Protein AF-A0A841LWB2-F1 (afdb_monomer_lite)

Sequence (121 aa):
MKKNTILMLIMIVAACGSARAQAVAA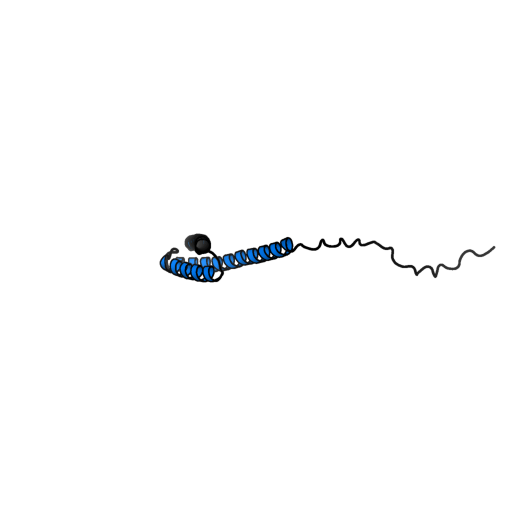KPLTVLEVNRKRIDSLDSKIIETIALREKLAKEIGEYKAKNKIPALQTARFQEVLNNAVKDGVQQGLSEEFITELMNAIHRESLRIESKAAHNSN

Secondary structure (DSSP, 8-state):
-------------------------PPPPPHHHHHHHHHHHHHHHHHHHHHHHHHHHHHHHHHHHHTT--S--HHHHHHHHHHHHHHHHHTT--HHHHHHHHHHHHHHHHHHHHHHHHTT-

Radius of gyration: 32.65 Å; chains: 1; bounding box: 110×39×48 Å

Structure (mmCIF, N/CA/C/O backbone):
data_AF-A0A841LWB2-F1
#
_entry.id   AF-A0A841LWB2-F1
#
loop_
_atom_site.group_PDB
_atom_site.id
_atom_site.type_symbol
_atom_site.label_atom_id
_atom_site.label_alt_id
_atom_site.label_comp_id
_atom_site.label_asym_id
_atom_site.label_entity_id
_atom_site.label_seq_id
_atom_site.pdbx_PDB_ins_code
_atom_site.Cartn_x
_atom_site.Cartn_y
_atom_site.Cartn_z
_atom_site.occupancy
_atom_site.B_iso_or_equiv
_atom_site.auth_seq_id
_atom_site.auth_comp_id
_atom_site.auth_asym_id
_atom_site.auth_atom_id
_atom_site.pdbx_PDB_model_num
ATOM 1 N N . MET A 1 1 ? 92.943 27.368 -0.661 1.00 39.75 1 MET A N 1
ATOM 2 C CA . MET A 1 1 ? 92.383 28.710 -0.942 1.00 39.75 1 MET A CA 1
ATOM 3 C C . MET A 1 1 ? 91.145 28.540 -1.815 1.00 39.75 1 MET A C 1
ATOM 5 O O . MET A 1 1 ? 91.286 28.073 -2.929 1.00 39.75 1 MET A O 1
ATOM 9 N N . LYS A 1 2 ? 89.950 28.700 -1.217 1.00 44.50 2 LYS A N 1
ATOM 10 C CA . LYS A 1 2 ? 88.898 29.679 -1.591 1.00 44.50 2 LYS A CA 1
ATOM 11 C C . LYS A 1 2 ? 88.326 29.414 -3.006 1.00 44.50 2 LYS A C 1
ATOM 13 O O . LYS A 1 2 ? 89.021 29.664 -3.972 1.00 44.50 2 LYS A O 1
ATOM 18 N N . LYS A 1 3 ? 87.079 28.974 -3.221 1.00 48.56 3 LYS A N 1
ATOM 19 C CA . LYS A 1 3 ? 85.808 29.343 -2.569 1.00 48.56 3 LYS A CA 1
ATOM 20 C C . LYS A 1 3 ? 84.765 28.220 -2.762 1.00 48.56 3 LYS A C 1
ATOM 22 O O . LYS A 1 3 ? 84.134 28.141 -3.806 1.00 48.56 3 LYS A O 1
ATOM 27 N N . ASN A 1 4 ? 84.574 27.391 -1.738 1.00 49.34 4 ASN A N 1
ATOM 28 C CA . ASN A 1 4 ? 83.251 26.844 -1.428 1.00 49.34 4 ASN A CA 1
ATOM 29 C C . ASN A 1 4 ? 82.497 27.916 -0.633 1.00 49.34 4 ASN A C 1
ATOM 31 O O . ASN A 1 4 ? 83.138 28.686 0.088 1.00 49.34 4 ASN A O 1
ATOM 35 N N . THR A 1 5 ? 81.165 27.875 -0.673 1.00 48.34 5 THR A N 1
ATOM 36 C CA . THR A 1 5 ? 80.219 28.711 0.099 1.00 48.34 5 THR A CA 1
ATOM 37 C C . THR A 1 5 ? 79.876 30.046 -0.567 1.00 48.34 5 THR A C 1
ATOM 39 O O . THR A 1 5 ? 80.542 31.043 -0.333 1.00 48.34 5 THR A O 1
ATOM 42 N N . ILE A 1 6 ? 78.842 30.034 -1.415 1.00 45.56 6 ILE A N 1
ATOM 43 C CA . ILE A 1 6 ? 77.786 31.055 -1.591 1.00 45.56 6 ILE A CA 1
ATOM 44 C C . ILE A 1 6 ? 76.739 30.346 -2.476 1.00 45.56 6 ILE A C 1
ATOM 46 O O . ILE A 1 6 ? 76.963 30.100 -3.654 1.00 45.56 6 ILE A O 1
ATOM 50 N N . LEU A 1 7 ? 75.741 29.736 -1.829 1.00 39.03 7 LEU A N 1
ATOM 51 C CA . LEU A 1 7 ? 74.354 30.221 -1.875 1.00 39.03 7 LEU A CA 1
ATOM 52 C C . LEU A 1 7 ? 73.636 29.644 -3.112 1.00 39.03 7 LEU A C 1
ATOM 54 O O . LEU A 1 7 ? 73.630 30.231 -4.180 1.00 39.03 7 LEU A O 1
ATOM 58 N N . MET A 1 8 ? 73.154 28.400 -3.081 1.00 46.44 8 MET A N 1
ATOM 59 C CA . MET A 1 8 ? 71.900 28.028 -2.409 1.00 46.44 8 MET A CA 1
ATOM 60 C C . MET A 1 8 ? 70.773 29.052 -2.648 1.00 46.44 8 MET A C 1
ATOM 62 O O . MET A 1 8 ? 70.183 29.565 -1.709 1.00 46.44 8 MET A O 1
ATOM 66 N N . LEU A 1 9 ? 70.503 29.386 -3.911 1.00 43.66 9 LEU A N 1
ATOM 67 C CA . LEU A 1 9 ? 69.268 30.033 -4.356 1.00 43.66 9 LEU A CA 1
ATOM 68 C C . LEU A 1 9 ? 69.147 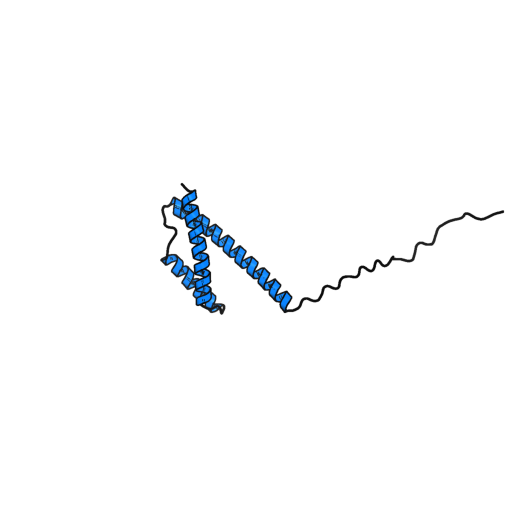29.816 -5.877 1.00 43.66 9 LEU A C 1
ATOM 70 O O . LEU A 1 9 ? 70.150 29.886 -6.573 1.00 43.66 9 LEU A O 1
ATOM 74 N N . ILE A 1 10 ? 67.934 29.600 -6.395 1.00 44.94 10 ILE A N 1
ATOM 75 C CA . ILE A 1 10 ? 67.598 29.379 -7.824 1.00 44.94 10 ILE A CA 1
ATOM 76 C C . ILE A 1 10 ? 67.705 27.914 -8.320 1.00 44.94 10 ILE A C 1
ATOM 78 O O . ILE A 1 10 ? 68.196 27.630 -9.403 1.00 44.94 10 ILE A O 1
ATOM 82 N N . MET A 1 11 ? 67.154 26.962 -7.560 1.00 39.78 11 MET A N 1
ATOM 83 C CA . MET A 1 11 ? 66.541 25.743 -8.129 1.00 39.78 11 MET A CA 1
ATOM 84 C C . MET A 1 11 ? 65.148 25.556 -7.513 1.00 39.78 11 MET A C 1
ATOM 86 O O . MET A 1 11 ? 64.835 24.555 -6.880 1.00 39.78 11 MET A O 1
ATOM 90 N N . ILE A 1 12 ? 64.310 26.582 -7.654 1.00 48.41 12 ILE A N 1
ATOM 91 C CA . ILE A 1 12 ? 62.862 26.494 -7.448 1.00 48.41 12 ILE A CA 1
ATOM 92 C C . ILE A 1 12 ? 62.249 26.958 -8.763 1.00 48.41 12 ILE A C 1
ATOM 94 O O . ILE A 1 12 ? 62.013 28.144 -8.900 1.00 48.41 12 ILE A O 1
ATOM 98 N N . VAL A 1 13 ? 62.111 26.063 -9.745 1.00 49.94 13 VAL A N 1
ATOM 99 C CA . VAL A 1 13 ? 61.004 25.976 -10.725 1.00 49.94 13 VAL A CA 1
ATOM 100 C C . VAL A 1 13 ? 61.266 24.737 -11.587 1.00 49.94 13 VAL A C 1
ATOM 102 O O . VAL A 1 13 ? 62.110 24.753 -12.473 1.00 49.94 13 VAL A O 1
ATOM 105 N N . ALA A 1 14 ? 60.530 23.669 -11.293 1.00 47.47 14 ALA A N 1
ATOM 106 C CA . ALA A 1 14 ? 60.017 22.646 -12.213 1.00 47.47 14 ALA A CA 1
ATOM 107 C C . ALA A 1 14 ? 59.371 21.579 -11.311 1.00 47.47 14 ALA A C 1
ATOM 109 O O . ALA A 1 14 ? 59.967 20.569 -10.964 1.00 47.47 14 ALA A O 1
ATOM 110 N N . ALA A 1 15 ? 58.314 21.963 -10.601 1.00 47.59 15 ALA A N 1
ATOM 111 C CA . ALA A 1 15 ? 56.948 21.786 -11.082 1.00 47.59 15 ALA A CA 1
ATOM 112 C C . ALA A 1 15 ? 56.539 20.309 -11.028 1.00 47.59 15 ALA A C 1
ATOM 114 O O . ALA A 1 15 ? 56.979 19.497 -11.828 1.00 47.59 15 ALA A O 1
ATOM 115 N N . CYS A 1 16 ? 55.661 20.029 -10.063 1.00 43.97 16 CYS A N 1
ATOM 116 C CA . CYS A 1 16 ? 54.839 18.833 -9.948 1.00 43.97 16 CYS A CA 1
ATOM 117 C C . CYS A 1 16 ? 55.584 17.503 -10.090 1.00 43.97 16 CYS A C 1
ATOM 119 O O . CYS A 1 16 ? 55.705 16.941 -11.175 1.00 43.97 16 CYS A O 1
ATOM 121 N N . GLY A 1 17 ? 55.890 16.894 -8.940 1.00 44.75 17 GLY A N 1
ATOM 122 C CA . GLY A 1 17 ? 55.736 15.450 -8.847 1.00 44.75 17 GLY A CA 1
ATOM 123 C C . GLY A 1 17 ? 54.335 15.117 -9.348 1.00 44.75 17 GLY A C 1
ATOM 124 O O . GLY A 1 17 ? 53.344 15.423 -8.686 1.00 44.75 17 GLY A O 1
ATOM 125 N N . SER A 1 18 ? 54.239 14.566 -10.554 1.00 51.28 18 SER A N 1
ATOM 126 C CA . SER A 1 18 ? 53.001 14.000 -11.051 1.00 51.28 18 SER A CA 1
ATOM 127 C C . SER A 1 18 ? 52.748 12.744 -10.230 1.00 51.28 18 SER A C 1
ATOM 129 O O . SER A 1 18 ? 53.040 11.627 -10.660 1.00 51.28 18 SER A O 1
ATOM 131 N N . ALA A 1 19 ? 52.196 12.928 -9.030 1.00 49.69 19 ALA A N 1
ATOM 132 C CA . ALA A 1 19 ? 51.222 11.990 -8.527 1.00 49.69 19 ALA A CA 1
ATOM 133 C C . ALA A 1 19 ? 50.192 11.893 -9.651 1.00 49.69 19 ALA A C 1
ATOM 135 O O . ALA A 1 19 ? 49.343 12.770 -9.815 1.00 49.69 19 ALA A O 1
ATOM 136 N N . ARG A 1 20 ? 50.342 10.885 -10.517 1.00 50.03 20 ARG A N 1
ATOM 137 C CA . ARG A 1 20 ? 49.259 10.452 -11.382 1.00 50.03 20 ARG A CA 1
ATOM 138 C C . ARG A 1 20 ? 48.176 10.016 -10.409 1.00 50.03 20 ARG A C 1
ATOM 140 O O . ARG A 1 20 ? 48.138 8.866 -9.985 1.00 50.03 20 ARG A O 1
ATOM 147 N N . ALA A 1 21 ? 47.324 10.959 -10.019 1.00 54.12 21 ALA A N 1
ATOM 148 C CA . ALA A 1 21 ? 45.960 10.654 -9.672 1.00 54.12 21 ALA A CA 1
ATOM 149 C C . ALA A 1 21 ? 45.415 9.998 -10.936 1.00 54.12 21 ALA A C 1
ATOM 151 O O . ALA A 1 21 ? 44.989 10.669 -11.875 1.00 54.12 21 ALA A O 1
ATOM 152 N N . GLN A 1 22 ? 45.565 8.677 -11.021 1.00 49.53 22 GLN A N 1
ATOM 153 C CA . GLN A 1 22 ? 44.828 7.891 -11.979 1.00 49.53 22 GLN A CA 1
ATOM 154 C C . GLN A 1 22 ? 43.383 8.087 -11.541 1.00 49.53 22 GLN A C 1
ATOM 156 O O . GLN A 1 22 ? 42.906 7.416 -10.629 1.00 49.53 22 GLN A O 1
ATOM 161 N N . ALA A 1 23 ? 42.724 9.096 -12.111 1.00 59.94 23 ALA A N 1
ATOM 162 C CA . ALA A 1 23 ? 41.291 9.220 -12.017 1.00 59.94 23 ALA A CA 1
ATOM 163 C C . ALA A 1 23 ? 40.768 7.878 -12.520 1.00 59.94 23 ALA A C 1
ATOM 165 O O . ALA A 1 23 ? 40.951 7.536 -13.692 1.00 59.94 23 ALA A O 1
ATOM 166 N N . VAL A 1 24 ? 40.242 7.062 -11.606 1.00 60.31 24 VAL A N 1
ATOM 167 C CA . VAL A 1 24 ? 39.539 5.841 -11.973 1.00 60.31 24 VAL A CA 1
ATOM 168 C C . VAL A 1 24 ? 38.364 6.346 -12.787 1.00 60.31 24 VAL A C 1
ATOM 170 O O . VAL A 1 24 ? 37.412 6.886 -12.229 1.00 60.31 24 VAL A O 1
ATOM 173 N N . ALA A 1 25 ? 38.501 6.305 -14.113 1.00 65.44 25 ALA A N 1
ATOM 174 C CA . ALA A 1 25 ? 37.467 6.752 -15.021 1.00 65.44 25 A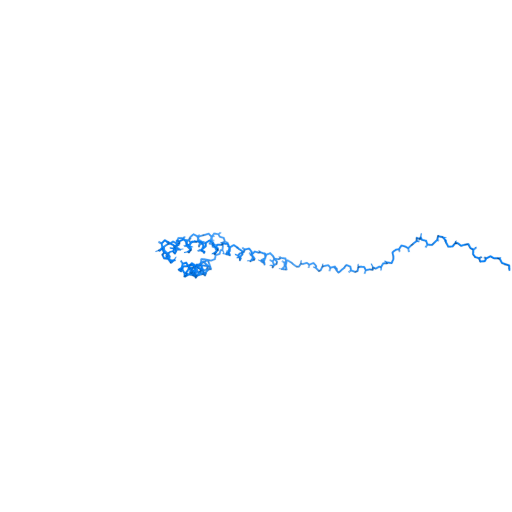LA A CA 1
ATOM 175 C C . ALA A 1 25 ? 36.215 5.959 -14.654 1.00 65.44 25 ALA A C 1
ATOM 177 O O . ALA A 1 25 ? 36.194 4.733 -14.785 1.00 65.44 25 ALA A O 1
ATOM 178 N N . ALA A 1 26 ? 35.222 6.647 -14.087 1.00 71.06 26 ALA A N 1
ATOM 179 C CA . ALA A 1 26 ? 33.986 6.012 -13.676 1.00 71.06 26 ALA A CA 1
ATOM 180 C C . ALA A 1 26 ? 33.410 5.322 -14.912 1.00 71.06 26 ALA A C 1
ATOM 182 O O . ALA A 1 26 ? 33.171 5.973 -15.932 1.00 71.06 26 ALA A O 1
ATOM 183 N N . LYS A 1 27 ? 33.254 3.996 -14.838 1.00 75.00 27 LYS A N 1
ATOM 184 C CA . LYS A 1 27 ? 32.660 3.220 -15.924 1.00 75.00 27 LYS A CA 1
ATOM 185 C C . LYS A 1 27 ? 31.324 3.884 -16.287 1.00 75.00 27 LYS A C 1
ATOM 187 O O . LYS A 1 27 ? 30.505 4.076 -15.382 1.00 75.00 27 LYS A O 1
ATOM 192 N N . PRO A 1 28 ? 31.097 4.251 -17.560 1.00 76.50 28 PRO A N 1
ATOM 193 C CA . PRO A 1 28 ? 29.848 4.877 -17.954 1.00 76.50 28 PRO A CA 1
ATOM 194 C C . PRO A 1 28 ? 28.699 3.925 -17.626 1.00 76.50 28 PRO A C 1
ATOM 196 O O . PRO A 1 28 ? 28.724 2.753 -18.010 1.00 76.50 28 PRO A O 1
ATOM 199 N N . LEU A 1 29 ? 27.727 4.428 -16.863 1.00 81.69 29 LEU A N 1
ATOM 200 C CA . LEU A 1 29 ? 26.561 3.646 -16.475 1.00 81.69 29 LEU A CA 1
ATOM 201 C C . LEU A 1 29 ? 25.764 3.292 -17.726 1.00 81.69 29 LEU A C 1
ATOM 203 O O . LEU A 1 29 ? 25.446 4.147 -18.555 1.00 81.69 29 LEU A O 1
ATOM 207 N N . THR A 1 30 ? 25.425 2.019 -17.843 1.00 93.62 30 THR A N 1
ATOM 208 C CA . THR A 1 30 ? 24.523 1.524 -18.879 1.00 93.62 30 THR A CA 1
ATOM 209 C C . THR A 1 30 ? 23.104 2.041 -18.631 1.00 93.62 30 THR A C 1
ATOM 211 O O . THR A 1 30 ? 22.711 2.307 -17.493 1.00 93.62 30 THR A O 1
ATOM 214 N N . VAL A 1 31 ? 22.286 2.122 -19.686 1.00 95.44 31 VAL A N 1
ATOM 215 C CA . VAL A 1 31 ? 20.852 2.465 -19.572 1.00 95.44 31 VAL A CA 1
ATOM 216 C C . VAL A 1 31 ? 20.140 1.555 -18.561 1.00 95.44 31 VAL A C 1
ATOM 218 O O . VAL A 1 31 ? 19.287 2.012 -17.802 1.00 95.44 31 VAL A O 1
ATOM 221 N N . LEU A 1 32 ? 20.538 0.279 -18.500 1.00 94.75 32 LEU A N 1
ATOM 222 C CA . LEU A 1 32 ? 20.034 -0.687 -17.527 1.00 94.75 32 LEU A CA 1
ATOM 223 C C . LEU A 1 32 ? 20.339 -0.269 -16.080 1.00 94.75 32 LEU A C 1
ATOM 225 O O . LEU A 1 32 ? 19.433 -0.246 -15.249 1.00 94.75 32 LEU A O 1
ATOM 229 N N . GLU A 1 33 ? 21.592 0.071 -15.770 1.00 96.44 33 GLU A N 1
ATOM 230 C CA . GLU A 1 33 ? 22.000 0.486 -14.419 1.00 96.44 33 GLU A CA 1
ATOM 231 C C . GLU A 1 33 ? 21.325 1.798 -14.002 1.00 96.44 33 GLU A C 1
ATOM 233 O O . GLU A 1 33 ? 20.924 1.944 -12.847 1.00 96.44 33 GLU A O 1
ATOM 238 N N . VAL A 1 34 ? 21.150 2.738 -14.937 1.00 96.25 34 VAL A N 1
ATOM 239 C CA . VAL A 1 34 ? 20.430 3.995 -14.679 1.00 96.25 34 VAL A CA 1
ATOM 240 C C . VAL A 1 34 ? 18.962 3.727 -14.349 1.00 96.25 34 VAL A C 1
ATOM 242 O O . VAL A 1 34 ? 18.454 4.249 -13.358 1.00 96.25 34 VAL A O 1
ATOM 245 N N . ASN A 1 35 ? 18.275 2.902 -15.140 1.00 97.88 35 ASN A N 1
ATOM 246 C CA . ASN A 1 35 ? 16.861 2.611 -14.906 1.00 97.88 35 ASN A CA 1
ATOM 247 C C . ASN A 1 35 ? 16.631 1.806 -13.621 1.00 97.88 35 ASN A C 1
ATOM 249 O O . ASN A 1 35 ? 15.669 2.095 -12.915 1.00 97.88 35 ASN A O 1
ATOM 253 N N . ARG A 1 36 ? 17.526 0.879 -13.259 1.00 97.62 36 ARG A N 1
ATOM 254 C CA . ARG A 1 36 ? 17.446 0.170 -11.969 1.00 97.62 36 ARG A CA 1
ATOM 255 C C . ARG A 1 36 ? 17.535 1.124 -10.783 1.00 97.62 36 ARG A C 1
ATOM 257 O O . ARG A 1 36 ? 16.651 1.106 -9.945 1.00 97.62 36 ARG A O 1
ATOM 264 N N . LYS A 1 37 ? 18.488 2.060 -10.791 1.00 97.69 37 LYS A N 1
ATOM 265 C CA . LYS A 1 37 ? 18.576 3.089 -9.738 1.00 97.69 37 LYS A CA 1
ATOM 266 C C . LYS A 1 37 ? 17.317 3.952 -9.636 1.00 97.69 37 LYS A C 1
ATOM 268 O O . LYS A 1 37 ? 16.954 4.401 -8.552 1.00 97.69 37 LYS A O 1
ATOM 273 N N . ARG A 1 38 ? 16.654 4.218 -10.767 1.00 98.25 38 ARG A N 1
ATOM 274 C CA . ARG A 1 38 ? 15.373 4.939 -10.776 1.00 98.25 38 ARG A CA 1
ATOM 275 C C . ARG A 1 38 ? 14.261 4.103 -10.142 1.00 98.25 38 ARG A C 1
ATOM 277 O O . ARG A 1 38 ? 13.497 4.665 -9.367 1.00 98.25 38 ARG A O 1
ATOM 284 N N . ILE A 1 39 ? 14.202 2.804 -10.437 1.00 98.50 39 ILE A N 1
ATOM 285 C CA . ILE A 1 39 ? 13.274 1.861 -9.793 1.00 98.50 39 ILE A CA 1
ATOM 286 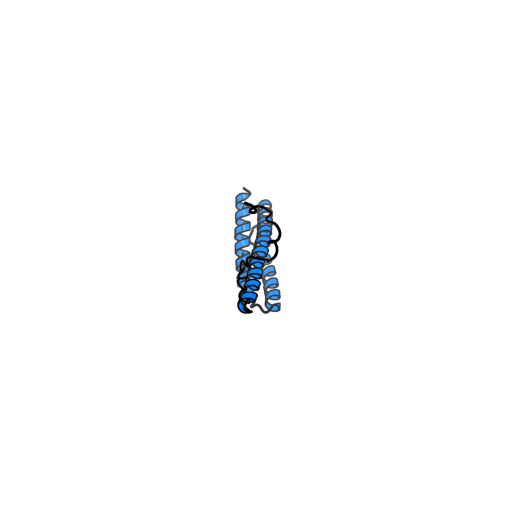C C . ILE A 1 39 ? 13.546 1.804 -8.287 1.00 98.50 39 ILE A C 1
ATOM 288 O O . ILE A 1 39 ? 12.633 2.086 -7.525 1.00 98.50 39 ILE A O 1
ATOM 292 N N . ASP A 1 40 ? 14.796 1.622 -7.853 1.00 98.56 40 ASP A N 1
ATOM 293 C CA . ASP A 1 40 ? 15.156 1.576 -6.425 1.00 98.56 40 ASP A CA 1
ATOM 294 C C . ASP A 1 40 ? 14.689 2.838 -5.667 1.00 98.56 40 ASP A C 1
ATOM 296 O O . ASP A 1 40 ? 14.231 2.787 -4.520 1.00 98.56 40 ASP A O 1
ATOM 300 N N . SER A 1 41 ? 14.778 4.004 -6.320 1.00 98.50 41 SER A N 1
ATOM 301 C CA . SER A 1 41 ? 14.293 5.270 -5.763 1.00 98.50 41 SER A CA 1
ATOM 302 C C . SER A 1 41 ? 12.767 5.337 -5.683 1.00 98.50 41 SER A C 1
ATOM 304 O O . SER A 1 41 ? 12.239 5.893 -4.719 1.00 98.50 41 SER A O 1
ATOM 306 N N . LEU A 1 42 ? 12.055 4.797 -6.674 1.00 98.69 42 LEU A N 1
ATOM 307 C CA . LEU A 1 42 ? 10.595 4.695 -6.647 1.00 98.69 42 LEU A CA 1
ATOM 308 C C . LEU A 1 42 ? 10.140 3.709 -5.569 1.00 98.69 42 LEU A C 1
ATOM 310 O O . LEU A 1 42 ? 9.254 4.049 -4.791 1.00 98.69 42 LEU A O 1
ATOM 314 N N . ASP A 1 43 ? 10.799 2.562 -5.446 1.00 98.62 43 ASP A N 1
ATOM 315 C CA . ASP A 1 43 ? 10.485 1.543 -4.444 1.00 98.62 43 ASP A CA 1
ATOM 316 C C . ASP A 1 43 ? 10.666 2.095 -3.029 1.00 98.62 43 ASP A C 1
ATOM 318 O O . ASP A 1 43 ? 9.793 1.944 -2.175 1.00 98.62 43 ASP A O 1
ATOM 322 N N . SER A 1 44 ? 11.741 2.854 -2.798 1.00 98.56 44 SER A N 1
ATOM 323 C CA . SER A 1 44 ? 11.954 3.558 -1.528 1.00 98.56 44 SER A CA 1
ATOM 324 C C . SER A 1 44 ? 10.800 4.515 -1.196 1.00 98.56 44 SER A C 1
ATOM 326 O O . SER A 1 44 ? 10.326 4.546 -0.060 1.00 98.56 44 SER A O 1
ATOM 328 N N . LYS A 1 45 ? 10.295 5.256 -2.192 1.00 98.69 45 LYS A N 1
ATOM 329 C CA . LYS A 1 45 ? 9.147 6.163 -2.021 1.00 98.69 45 LYS A CA 1
ATOM 330 C C . LYS A 1 45 ? 7.837 5.416 -1.789 1.00 98.69 45 LYS A C 1
ATOM 332 O O . LYS A 1 45 ? 7.001 5.899 -1.028 1.00 98.69 45 LYS A O 1
ATOM 337 N N . ILE A 1 46 ? 7.646 4.255 -2.417 1.00 98.50 46 ILE A N 1
ATOM 338 C CA . ILE A 1 46 ? 6.483 3.393 -2.173 1.00 98.50 46 ILE A CA 1
ATOM 339 C C . ILE A 1 46 ? 6.472 2.970 -0.702 1.00 98.50 46 ILE A C 1
ATOM 341 O O . ILE A 1 46 ? 5.459 3.149 -0.024 1.00 98.50 46 ILE A O 1
ATOM 345 N N . ILE A 1 47 ? 7.608 2.498 -0.181 1.00 98.50 47 ILE A N 1
ATOM 346 C CA . ILE A 1 47 ? 7.731 2.097 1.226 1.00 98.50 47 ILE A CA 1
ATOM 347 C C . ILE A 1 47 ? 7.497 3.278 2.173 1.00 98.50 47 ILE A C 1
ATOM 349 O O . ILE A 1 47 ? 6.750 3.138 3.141 1.00 98.50 47 ILE A O 1
ATOM 353 N N . GLU A 1 48 ? 8.071 4.449 1.891 1.00 98.56 48 GLU A N 1
ATOM 354 C CA . GLU A 1 48 ? 7.839 5.659 2.690 1.00 98.56 48 GLU A CA 1
ATOM 355 C C . GLU A 1 48 ? 6.355 6.057 2.709 1.00 98.56 48 GLU A C 1
ATOM 357 O O . GLU A 1 48 ? 5.788 6.318 3.772 1.00 98.56 48 GLU A O 1
ATOM 362 N N . THR A 1 49 ? 5.704 6.040 1.546 1.00 98.62 49 THR A N 1
ATOM 363 C CA . THR A 1 49 ? 4.286 6.395 1.404 1.00 98.62 49 THR A CA 1
ATOM 364 C C . THR A 1 49 ? 3.394 5.432 2.183 1.00 98.62 49 THR A C 1
ATOM 366 O O . THR A 1 49 ? 2.498 5.866 2.910 1.00 98.62 49 THR A O 1
ATOM 369 N N . ILE A 1 50 ? 3.661 4.126 2.092 1.00 98.44 50 ILE A N 1
ATOM 370 C CA . ILE A 1 50 ? 2.937 3.111 2.866 1.00 98.44 50 ILE A CA 1
ATOM 371 C C . ILE A 1 50 ? 3.184 3.317 4.365 1.00 98.44 50 ILE A C 1
ATOM 373 O O . ILE A 1 50 ? 2.234 3.321 5.141 1.00 98.44 50 ILE A O 1
ATOM 377 N N . ALA A 1 51 ? 4.421 3.580 4.792 1.00 98.38 51 ALA A N 1
ATOM 378 C CA . ALA A 1 51 ? 4.725 3.825 6.201 1.00 98.38 51 ALA A CA 1
ATOM 379 C C . ALA A 1 51 ? 3.975 5.048 6.762 1.00 98.38 51 ALA A C 1
ATOM 381 O O . ALA A 1 51 ? 3.493 5.010 7.896 1.00 98.38 51 ALA A O 1
ATOM 382 N N . LEU A 1 52 ? 3.845 6.126 5.982 1.00 98.56 52 LEU A N 1
ATOM 383 C CA . LEU A 1 52 ? 3.032 7.289 6.355 1.00 98.56 52 LEU A CA 1
ATOM 384 C C . LEU A 1 52 ? 1.545 6.932 6.453 1.00 98.56 52 LEU A C 1
ATOM 386 O O . LEU A 1 52 ? 0.892 7.298 7.432 1.00 98.56 52 LEU A O 1
ATOM 390 N N . ARG A 1 53 ? 1.021 6.167 5.490 1.00 98.19 53 ARG A N 1
ATOM 391 C CA . ARG A 1 53 ? -0.358 5.662 5.517 1.00 98.19 53 ARG A CA 1
ATOM 392 C C . ARG A 1 53 ? -0.636 4.824 6.770 1.00 98.19 53 ARG A C 1
ATOM 394 O O . ARG A 1 53 ? -1.670 5.006 7.406 1.00 98.19 53 ARG A O 1
ATOM 401 N N . GLU A 1 54 ? 0.290 3.956 7.168 1.00 97.69 54 GLU A N 1
ATOM 402 C CA . GLU A 1 54 ? 0.117 3.096 8.344 1.00 97.69 54 GLU A CA 1
ATOM 403 C C . GLU A 1 54 ? 0.224 3.850 9.680 1.00 97.69 54 GLU A C 1
ATOM 405 O O . GLU A 1 54 ? -0.404 3.455 10.665 1.00 97.69 54 GLU A O 1
ATOM 410 N N . LYS A 1 55 ? 0.942 4.982 9.733 1.00 97.88 55 LYS A N 1
ATOM 411 C CA . LYS A 1 55 ? 0.876 5.895 10.891 1.00 97.88 55 LYS A CA 1
ATOM 412 C C . LYS A 1 55 ? -0.536 6.460 11.066 1.00 97.88 55 LYS A C 1
ATOM 414 O O . LYS A 1 55 ? -1.049 6.451 12.181 1.00 97.88 55 LYS A O 1
ATOM 419 N N . LEU A 1 56 ? -1.188 6.858 9.971 1.00 97.81 56 LEU A N 1
ATOM 420 C CA . LEU A 1 56 ? -2.586 7.300 10.003 1.00 97.81 56 LEU A CA 1
ATOM 421 C C . LEU A 1 56 ? -3.528 6.154 10.398 1.00 97.81 56 LEU A C 1
ATOM 423 O O . LEU A 1 56 ? -4.442 6.360 11.192 1.00 97.81 56 LEU A O 1
ATOM 427 N N . ALA A 1 57 ? -3.290 4.932 9.907 1.00 96.50 57 ALA A N 1
ATOM 428 C CA . ALA A 1 57 ? -4.056 3.757 10.333 1.00 96.50 57 ALA A CA 1
ATOM 429 C C . ALA A 1 57 ? -3.938 3.521 11.850 1.00 96.50 57 ALA A C 1
ATOM 431 O O . ALA A 1 57 ? -4.939 3.249 12.508 1.00 96.50 57 ALA A O 1
ATOM 432 N N . LYS A 1 58 ? -2.747 3.702 12.437 1.00 96.81 58 LYS A N 1
ATOM 433 C CA . LYS A 1 58 ? -2.547 3.642 13.895 1.00 96.81 58 LYS A CA 1
ATOM 434 C C . LYS A 1 58 ? -3.377 4.694 14.632 1.00 96.81 58 LYS A C 1
ATOM 436 O O . LYS A 1 58 ? -4.077 4.338 15.576 1.00 96.81 58 LYS A O 1
ATOM 441 N N . GLU A 1 59 ? -3.337 5.952 14.200 1.00 97.19 59 GLU A N 1
ATOM 442 C CA . GLU A 1 59 ? -4.134 7.038 14.797 1.00 97.19 59 GLU A CA 1
ATOM 443 C C . GLU A 1 59 ? -5.644 6.753 14.711 1.00 97.19 59 GLU A C 1
ATOM 445 O O . GLU A 1 59 ? -6.374 6.916 15.692 1.00 97.19 59 GLU A O 1
ATOM 450 N N . ILE A 1 60 ? -6.110 6.244 13.564 1.00 95.56 60 ILE A N 1
ATOM 451 C CA . ILE A 1 60 ? -7.498 5.803 13.369 1.00 95.56 60 ILE A CA 1
ATOM 452 C C . ILE A 1 60 ? -7.838 4.648 14.316 1.00 95.56 60 ILE A C 1
ATOM 454 O O . ILE A 1 60 ? -8.901 4.664 14.935 1.00 95.56 60 ILE A O 1
ATOM 458 N N . GLY A 1 61 ? -6.950 3.666 14.464 1.00 95.62 61 GLY A N 1
ATOM 459 C CA . GLY A 1 61 ? -7.120 2.547 15.388 1.00 95.62 61 GLY A CA 1
ATOM 460 C C . GLY A 1 61 ? -7.251 2.997 16.843 1.00 95.62 61 GLY A C 1
ATOM 461 O O . GLY A 1 61 ? -8.158 2.552 17.543 1.00 95.62 61 GLY A O 1
ATOM 462 N N . GLU A 1 62 ? -6.407 3.930 17.288 1.00 95.69 62 GLU A N 1
ATOM 463 C CA . GLU A 1 62 ? -6.482 4.527 18.630 1.00 95.69 62 GLU A CA 1
ATOM 464 C C . GLU A 1 62 ? -7.802 5.278 18.844 1.00 95.69 62 GLU A C 1
ATOM 466 O O . GLU A 1 62 ? -8.442 5.139 19.890 1.00 95.69 62 GLU A O 1
ATOM 471 N N . TYR A 1 63 ? -8.245 6.052 17.849 1.00 96.25 63 TYR A N 1
ATOM 472 C CA . TYR A 1 63 ? -9.543 6.721 17.893 1.00 96.25 63 TYR A CA 1
ATOM 473 C C . TYR A 1 63 ? -10.692 5.710 17.978 1.00 96.25 63 TYR A C 1
ATOM 475 O O . TYR A 1 63 ? -11.565 5.837 18.841 1.00 96.25 63 TYR A O 1
ATOM 483 N N . LYS A 1 64 ? -10.691 4.687 17.119 1.00 94.56 64 LYS A N 1
ATOM 484 C CA . LYS A 1 64 ? -11.711 3.634 17.105 1.00 94.56 64 LYS A CA 1
ATOM 485 C C . LYS A 1 64 ? -11.778 2.913 18.451 1.00 94.56 64 LYS A C 1
ATOM 487 O O . LYS A 1 64 ? -12.870 2.767 18.993 1.00 94.56 64 LYS A O 1
ATOM 492 N N . ALA A 1 65 ? -10.631 2.557 19.028 1.00 93.56 65 ALA A N 1
ATOM 493 C CA . ALA A 1 65 ? -10.544 1.899 20.330 1.00 93.56 65 ALA A CA 1
ATOM 494 C C . ALA A 1 65 ? -11.174 2.740 21.449 1.00 93.56 65 ALA A C 1
ATOM 496 O O . ALA A 1 65 ? -12.051 2.253 22.164 1.00 93.56 65 ALA A O 1
ATOM 497 N N . LYS A 1 66 ? -10.812 4.029 21.541 1.00 95.06 66 LYS A N 1
ATOM 498 C CA . LYS A 1 66 ? -11.386 4.971 22.522 1.00 95.06 66 LYS A CA 1
ATOM 499 C C . LYS A 1 66 ? -12.906 5.100 22.400 1.00 95.06 66 LYS A C 1
ATOM 501 O O . LYS A 1 66 ? -13.590 5.282 23.402 1.00 95.06 66 LYS A O 1
ATOM 506 N N . ASN A 1 67 ? -13.432 4.982 21.182 1.00 96.06 67 ASN A N 1
ATOM 507 C CA . ASN A 1 67 ? -14.855 5.133 20.881 1.00 96.06 67 ASN A CA 1
ATOM 508 C C . ASN A 1 67 ? -15.601 3.795 20.732 1.00 96.06 67 ASN A C 1
ATOM 510 O O . ASN A 1 67 ? -16.765 3.796 20.335 1.00 96.06 67 ASN A O 1
ATOM 514 N N . LYS A 1 68 ? -14.965 2.656 21.049 1.00 93.62 68 LYS A N 1
ATOM 515 C CA . LYS A 1 68 ? -15.545 1.304 20.918 1.00 93.62 68 LYS A CA 1
ATOM 516 C C . LYS A 1 68 ? -16.043 0.981 19.498 1.00 93.62 68 LYS A C 1
ATOM 518 O O . LYS A 1 68 ? -17.014 0.248 19.320 1.00 93.62 68 LYS A O 1
ATOM 523 N N . ILE A 1 69 ? -15.374 1.522 18.484 1.00 93.50 69 ILE A N 1
ATOM 524 C CA . ILE A 1 69 ? -15.636 1.247 17.067 1.00 93.50 69 ILE A CA 1
ATOM 525 C C . ILE A 1 69 ? -14.760 0.056 16.638 1.00 93.50 69 ILE A C 1
ATOM 527 O O . ILE A 1 69 ? -13.572 0.034 16.964 1.00 93.50 69 ILE A O 1
ATOM 531 N N . PRO A 1 70 ? -15.292 -0.938 15.904 1.00 90.00 70 PRO A N 1
ATOM 532 C CA . PRO A 1 70 ? -14.492 -2.060 15.418 1.00 90.00 70 PRO A CA 1
ATOM 533 C C . PRO A 1 70 ? -13.468 -1.624 14.357 1.00 90.00 70 PRO A C 1
ATOM 535 O O . PRO A 1 70 ? -13.735 -0.744 13.537 1.00 90.00 70 PRO A O 1
ATOM 538 N N . ALA A 1 71 ? -12.306 -2.284 14.336 1.00 88.12 71 ALA A N 1
ATOM 539 C CA . ALA A 1 71 ? -11.265 -2.038 13.333 1.00 88.12 71 ALA A CA 1
ATOM 540 C C . ALA A 1 71 ? -11.759 -2.363 11.910 1.00 88.12 71 ALA A C 1
ATOM 542 O O . ALA A 1 71 ? -11.650 -1.538 11.000 1.00 88.12 71 ALA A O 1
ATOM 543 N N . LEU A 1 72 ? -12.376 -3.537 11.731 1.00 92.12 72 LEU A N 1
ATOM 544 C CA . LEU A 1 72 ? -12.871 -4.001 10.437 1.00 92.12 72 LEU A CA 1
ATOM 545 C C . LEU A 1 72 ? -14.135 -3.244 10.000 1.00 92.12 72 LEU A C 1
ATOM 547 O O . LEU A 1 72 ? -15.164 -3.285 10.672 1.00 92.12 72 LEU A O 1
ATOM 551 N N . GLN A 1 73 ? -14.062 -2.609 8.828 1.00 91.81 73 GLN A N 1
ATOM 552 C CA . GLN A 1 73 ? -15.175 -1.907 8.181 1.00 91.81 73 GLN A CA 1
ATOM 553 C C . GLN A 1 73 ? -15.214 -2.231 6.678 1.00 91.81 73 GLN A C 1
ATOM 555 O O . GLN A 1 73 ? -14.757 -1.448 5.844 1.00 91.81 73 GLN A O 1
ATOM 560 N N . THR A 1 74 ? -15.771 -3.393 6.327 1.00 93.62 74 THR A N 1
ATOM 561 C CA . THR A 1 74 ? -15.740 -3.951 4.962 1.00 93.62 74 THR A CA 1
ATOM 562 C C . THR A 1 74 ? -16.277 -2.996 3.895 1.00 93.62 74 THR A C 1
ATOM 564 O O . THR A 1 74 ? -15.642 -2.826 2.860 1.00 93.62 74 THR A O 1
ATOM 567 N N . ALA A 1 75 ? -17.401 -2.319 4.151 1.00 96.00 75 ALA A N 1
ATOM 568 C CA . ALA A 1 75 ? -18.003 -1.397 3.182 1.00 96.00 75 ALA A CA 1
ATOM 569 C C . ALA A 1 75 ? -17.067 -0.229 2.822 1.00 96.00 75 ALA A C 1
ATOM 571 O O . ALA A 1 75 ? -16.929 0.122 1.652 1.00 96.00 75 ALA A O 1
ATOM 572 N N . ARG A 1 76 ? -16.367 0.332 3.818 1.00 96.00 76 ARG A N 1
ATOM 573 C CA . ARG A 1 76 ? -15.407 1.417 3.593 1.00 96.00 76 ARG A CA 1
ATOM 574 C C . ARG A 1 76 ? -14.196 0.930 2.805 1.00 96.00 76 ARG A C 1
ATOM 576 O O . ARG A 1 76 ? -13.725 1.632 1.915 1.00 96.00 76 ARG A O 1
ATOM 583 N N . PHE A 1 77 ? -13.690 -0.262 3.119 1.00 97.19 77 PHE A N 1
ATOM 584 C CA . PHE A 1 77 ? -12.573 -0.827 2.369 1.00 97.19 77 PHE A CA 1
ATOM 585 C C . PHE A 1 77 ? -12.955 -1.136 0.916 1.00 97.19 77 PHE A C 1
ATOM 587 O O . PHE A 1 77 ? -12.169 -0.836 0.022 1.00 97.19 77 PHE A O 1
ATOM 594 N N . GLN A 1 78 ? -14.170 -1.630 0.661 1.00 97.81 78 GLN A N 1
ATOM 595 C CA . GLN A 1 78 ? -14.647 -1.878 -0.702 1.00 97.81 78 GLN A CA 1
ATOM 596 C C . GLN A 1 78 ? -14.653 -0.600 -1.554 1.00 97.81 78 GLN A C 1
ATOM 598 O O . GLN A 1 78 ? -14.253 -0.630 -2.713 1.00 97.81 78 GLN A O 1
ATOM 603 N N . GLU A 1 79 ? -15.050 0.538 -0.981 1.00 98.12 79 GLU A N 1
ATOM 604 C CA . GLU A 1 79 ? -14.992 1.834 -1.665 1.00 98.12 79 GLU A CA 1
ATOM 605 C C . GLU A 1 79 ? -13.547 2.241 -2.006 1.00 98.12 79 GLU A C 1
ATOM 607 O O . GLU A 1 79 ? -13.261 2.654 -3.130 1.00 98.12 79 GLU A O 1
ATOM 612 N N . VAL A 1 80 ? -12.619 2.083 -1.055 1.00 97.69 80 VAL A N 1
ATOM 613 C CA . VAL A 1 80 ? -11.186 2.355 -1.270 1.00 97.69 80 VAL A CA 1
ATOM 614 C C . VAL A 1 80 ? -10.614 1.458 -2.367 1.00 97.69 80 VAL A C 1
ATOM 616 O O . VAL A 1 80 ? -9.887 1.944 -3.232 1.00 97.69 80 VAL A O 1
ATOM 619 N N . LEU A 1 81 ? -10.952 0.169 -2.345 1.00 98.44 81 LEU A N 1
ATOM 620 C CA . LEU A 1 81 ? -10.503 -0.810 -3.328 1.00 98.44 81 LEU A CA 1
ATOM 621 C C . LEU A 1 81 ? -11.021 -0.471 -4.729 1.00 98.44 81 LEU A C 1
ATOM 623 O O . LEU A 1 81 ? -10.231 -0.425 -5.666 1.00 98.44 81 LEU A O 1
ATOM 627 N N . ASN A 1 82 ? -12.312 -0.161 -4.866 1.00 98.38 82 ASN A N 1
ATOM 628 C CA . ASN A 1 82 ? -12.910 0.193 -6.156 1.00 98.38 82 ASN A CA 1
ATOM 629 C C . ASN A 1 82 ? -12.240 1.429 -6.777 1.00 98.38 82 ASN A C 1
ATOM 631 O O . ASN A 1 82 ? -11.960 1.445 -7.976 1.00 98.38 82 ASN A O 1
ATOM 635 N N . ASN A 1 83 ? -11.947 2.449 -5.962 1.00 98.44 83 ASN A N 1
ATOM 636 C CA . ASN A 1 83 ? -11.237 3.642 -6.425 1.00 98.44 83 ASN A CA 1
ATOM 637 C C . ASN A 1 83 ? -9.803 3.308 -6.856 1.00 98.44 83 ASN A C 1
ATOM 639 O O . ASN A 1 83 ? -9.386 3.700 -7.941 1.00 98.44 83 ASN A O 1
ATOM 643 N N . ALA A 1 84 ? -9.077 2.524 -6.055 1.00 98.25 84 ALA A N 1
ATOM 644 C CA . ALA A 1 84 ? -7.715 2.117 -6.386 1.00 98.25 84 ALA A CA 1
ATOM 645 C C . ALA A 1 84 ? -7.654 1.289 -7.678 1.00 98.25 84 ALA A C 1
ATOM 647 O O . ALA A 1 84 ? -6.782 1.530 -8.509 1.00 98.25 84 ALA A O 1
ATOM 648 N N . VAL A 1 85 ? -8.584 0.346 -7.874 1.00 98.62 85 VAL A N 1
ATOM 649 C CA . VAL A 1 85 ? -8.688 -0.458 -9.104 1.00 98.62 85 VAL A CA 1
ATOM 650 C C . VAL A 1 85 ? -8.921 0.440 -10.312 1.00 98.62 85 VAL A C 1
ATOM 652 O O . VAL A 1 85 ? -8.196 0.330 -11.300 1.00 98.62 85 VAL A O 1
ATOM 655 N N . LYS A 1 86 ? -9.883 1.365 -10.223 1.00 98.50 86 LYS A N 1
ATOM 656 C CA . LYS A 1 86 ? -10.163 2.324 -11.296 1.00 98.50 86 LYS A CA 1
ATOM 657 C C . LYS A 1 86 ? -8.912 3.124 -11.667 1.00 98.50 86 LYS A C 1
ATOM 659 O O . LYS A 1 86 ? -8.579 3.208 -12.848 1.00 98.50 86 LYS A O 1
ATOM 664 N N . ASP A 1 87 ? -8.223 3.680 -10.676 1.00 98.38 87 ASP A N 1
ATOM 665 C CA . ASP A 1 87 ? -7.031 4.500 -10.898 1.00 98.38 87 ASP A CA 1
ATOM 666 C C . ASP A 1 87 ? -5.873 3.662 -11.460 1.00 98.38 87 ASP A C 1
ATOM 668 O O . ASP A 1 87 ? -5.210 4.069 -12.412 1.00 98.38 87 ASP A O 1
ATOM 672 N N . GLY A 1 88 ? -5.650 2.459 -10.929 1.00 98.25 88 GLY A N 1
ATOM 673 C CA . GLY A 1 88 ? -4.584 1.569 -11.383 1.00 98.25 88 GLY A CA 1
ATOM 674 C C . GLY A 1 88 ? -4.774 1.094 -12.823 1.00 98.25 88 GLY A C 1
ATOM 675 O O . GLY A 1 88 ? -3.820 1.126 -13.602 1.00 98.25 88 GLY A O 1
ATOM 676 N N . VAL A 1 89 ? -6.006 0.755 -13.216 1.00 98.25 89 VAL A N 1
ATOM 677 C CA . VAL A 1 89 ? -6.336 0.406 -14.608 1.00 98.25 89 VAL A CA 1
ATOM 678 C C . VAL A 1 89 ? -6.063 1.582 -15.549 1.00 98.25 89 VAL A C 1
ATOM 680 O O . VAL A 1 89 ? -5.495 1.387 -16.623 1.00 98.25 89 VAL A O 1
ATOM 683 N N . GLN A 1 90 ? -6.379 2.817 -15.143 1.00 98.38 90 GLN A N 1
ATOM 684 C CA . GLN A 1 90 ? -6.059 4.016 -15.933 1.00 98.38 90 GLN A CA 1
ATOM 685 C C . GLN A 1 90 ? -4.549 4.239 -16.116 1.00 98.38 90 GLN A C 1
ATOM 687 O O . GLN A 1 90 ? -4.142 4.836 -17.110 1.00 98.38 90 GLN A O 1
ATOM 692 N N . GLN A 1 91 ? -3.720 3.742 -15.195 1.00 98.00 91 GLN A N 1
ATOM 693 C CA . GLN A 1 91 ? -2.255 3.783 -15.283 1.00 98.00 91 GLN A CA 1
ATOM 694 C C . GLN A 1 91 ? -1.653 2.558 -16.000 1.00 98.00 91 GLN A C 1
ATOM 696 O O . GLN A 1 91 ? -0.432 2.418 -16.058 1.00 98.00 91 GLN A O 1
ATOM 701 N N . GLY A 1 92 ? -2.484 1.667 -16.552 1.00 98.31 92 GLY A N 1
ATOM 702 C CA . GLY A 1 92 ? -2.038 0.471 -17.273 1.00 98.31 92 GLY A CA 1
ATOM 703 C C . GLY A 1 92 ? -1.649 -0.710 -16.378 1.00 98.31 92 GLY A C 1
ATOM 704 O O . GLY A 1 92 ? -0.969 -1.623 -16.846 1.00 98.31 92 GLY A O 1
ATOM 705 N N . LEU A 1 93 ? -2.059 -0.709 -15.107 1.00 98.56 93 LEU A N 1
ATOM 706 C CA . LEU A 1 93 ? -1.884 -1.836 -14.187 1.00 98.56 93 LEU A CA 1
ATOM 707 C C . LEU A 1 93 ? -3.101 -2.768 -14.253 1.00 98.56 93 LEU A C 1
ATOM 709 O O . LEU A 1 93 ? -4.219 -2.324 -14.511 1.00 98.56 93 LEU A O 1
ATOM 713 N N . SER A 1 94 ? -2.901 -4.066 -14.012 1.00 98.62 94 SER A N 1
ATOM 714 C CA . SER A 1 94 ? -4.021 -5.009 -13.979 1.00 98.62 94 SER A CA 1
ATOM 715 C C . SER A 1 94 ?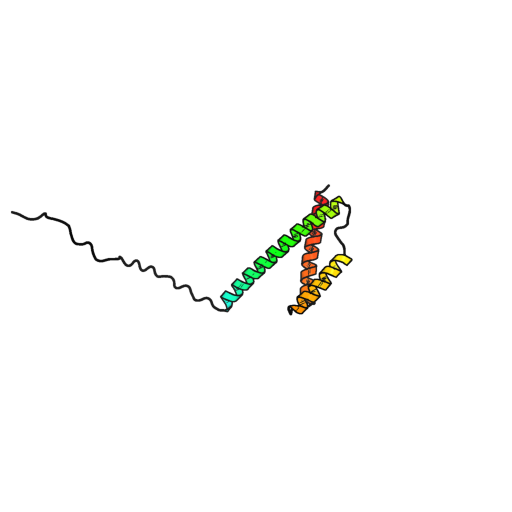 -4.866 -4.822 -12.718 1.00 98.62 94 SER A C 1
ATOM 717 O O . SER A 1 94 ? -4.355 -4.532 -11.635 1.00 98.62 94 SER A O 1
ATOM 719 N N . GLU A 1 95 ? -6.176 -5.030 -12.853 1.00 98.56 95 GLU A N 1
ATOM 720 C CA . GLU A 1 95 ? -7.110 -5.029 -11.723 1.00 98.56 95 GLU A CA 1
ATOM 721 C C . GLU A 1 95 ? -6.712 -6.055 -10.653 1.00 98.56 95 GLU A C 1
ATOM 723 O O . GLU A 1 95 ? -6.735 -5.743 -9.463 1.00 98.56 95 GLU A O 1
ATOM 728 N N . GLU A 1 96 ? -6.289 -7.249 -11.078 1.00 98.56 96 GLU A N 1
ATOM 729 C CA . GLU A 1 96 ? -5.806 -8.317 -10.198 1.00 98.56 96 GLU A CA 1
ATOM 730 C C . GLU A 1 96 ? -4.639 -7.838 -9.325 1.00 98.56 96 GLU A C 1
ATOM 732 O O . GLU A 1 96 ? -4.712 -7.923 -8.099 1.00 98.56 96 GLU A O 1
ATOM 737 N N . PHE A 1 97 ? -3.616 -7.225 -9.933 1.00 98.69 97 PHE A N 1
ATOM 738 C CA . PHE A 1 97 ? -2.447 -6.725 -9.209 1.00 98.69 97 PHE A CA 1
ATOM 739 C C . PHE A 1 97 ? -2.821 -5.666 -8.166 1.00 98.69 97 PHE A C 1
ATOM 741 O O . PHE A 1 97 ? -2.383 -5.729 -7.016 1.00 98.69 97 PHE A O 1
ATOM 748 N N . ILE A 1 98 ? -3.655 -4.694 -8.543 1.00 98.62 98 ILE A N 1
ATOM 749 C CA . ILE A 1 98 ? -4.086 -3.636 -7.620 1.00 98.62 98 ILE A CA 1
ATOM 750 C C . ILE A 1 98 ? -4.923 -4.211 -6.483 1.00 98.62 98 ILE A C 1
ATOM 752 O O . ILE A 1 98 ? -4.765 -3.809 -5.328 1.00 98.62 98 ILE A O 1
ATOM 756 N N . THR A 1 99 ? -5.785 -5.174 -6.795 1.00 98.56 99 THR A N 1
ATOM 757 C CA . THR A 1 99 ? -6.614 -5.848 -5.801 1.00 98.56 99 THR A CA 1
ATOM 758 C C . THR A 1 99 ? -5.755 -6.576 -4.776 1.00 98.56 99 THR A C 1
ATOM 760 O O . THR A 1 99 ? -5.964 -6.414 -3.571 1.00 98.56 99 THR A O 1
ATOM 763 N N . GLU A 1 100 ? -4.749 -7.328 -5.213 1.00 98.69 100 GLU A N 1
ATOM 764 C CA . GLU A 1 100 ? -3.807 -8.005 -4.318 1.00 98.69 100 GLU A CA 1
ATOM 765 C C . GLU A 1 100 ? -3.009 -7.022 -3.457 1.00 98.69 100 GLU A C 1
ATOM 767 O O . GLU A 1 100 ? -2.933 -7.194 -2.233 1.00 98.69 100 GLU A O 1
ATOM 772 N N . LEU A 1 101 ? -2.477 -5.962 -4.072 1.00 98.56 101 LEU A N 1
ATOM 773 C CA . LEU A 1 101 ? -1.702 -4.928 -3.392 1.00 98.56 101 LEU A CA 1
ATOM 774 C C . LEU A 1 101 ? -2.523 -4.237 -2.296 1.00 98.56 101 LEU A C 1
ATOM 776 O O . LEU A 1 101 ? -2.091 -4.150 -1.143 1.00 98.56 101 LEU A O 1
ATOM 780 N N . MET A 1 102 ? -3.731 -3.783 -2.628 1.00 98.50 102 MET A N 1
ATOM 781 C CA . MET A 1 102 ? -4.593 -3.069 -1.686 1.00 98.50 102 MET A CA 1
ATOM 782 C C . MET A 1 102 ? -5.102 -3.979 -0.570 1.00 98.50 102 MET A C 1
ATOM 784 O O . MET A 1 102 ? -5.201 -3.540 0.578 1.00 98.50 102 MET A O 1
ATOM 788 N N . ASN A 1 103 ? -5.357 -5.256 -0.863 1.00 98.38 103 ASN A N 1
ATOM 789 C CA . ASN A 1 103 ? -5.678 -6.251 0.156 1.00 98.38 103 ASN A CA 1
ATOM 790 C C . ASN A 1 103 ? -4.505 -6.492 1.116 1.00 98.38 103 ASN A C 1
ATOM 792 O O . ASN A 1 103 ? -4.717 -6.607 2.325 1.00 98.38 103 ASN A O 1
ATOM 796 N N . ALA A 1 104 ? -3.270 -6.560 0.613 1.00 98.56 104 ALA A N 1
ATOM 797 C CA . ALA A 1 104 ? -2.084 -6.715 1.453 1.00 98.56 104 ALA A CA 1
ATOM 798 C C . ALA A 1 104 ? -1.892 -5.516 2.391 1.00 98.56 104 ALA A C 1
ATOM 800 O O . ALA A 1 104 ? -1.737 -5.707 3.599 1.00 98.56 104 ALA A O 1
ATOM 801 N N . ILE A 1 105 ? -1.994 -4.296 1.857 1.00 98.50 105 ILE A N 1
ATOM 802 C CA . ILE A 1 105 ? -1.918 -3.056 2.641 1.00 98.50 105 ILE A CA 1
ATOM 803 C C . ILE A 1 105 ? -3.037 -3.012 3.693 1.00 98.50 105 ILE A C 1
ATOM 805 O O . ILE A 1 105 ? -2.785 -2.719 4.859 1.00 98.50 105 ILE A O 1
ATOM 809 N N . HIS A 1 106 ? -4.274 -3.359 3.323 1.00 98.00 106 HIS A N 1
ATOM 810 C CA . HIS A 1 106 ? -5.402 -3.336 4.256 1.00 98.00 106 HIS A CA 1
ATOM 811 C C . HIS A 1 106 ? -5.234 -4.305 5.429 1.00 98.00 106 HIS A C 1
ATOM 813 O O . HIS A 1 106 ? -5.529 -3.940 6.569 1.00 98.00 106 HIS A O 1
ATOM 819 N N . ARG A 1 107 ? -4.732 -5.519 5.175 1.00 97.88 107 ARG A N 1
ATOM 820 C CA . ARG A 1 107 ? -4.446 -6.488 6.243 1.00 97.88 107 ARG A CA 1
ATOM 821 C C . ARG A 1 107 ? -3.422 -5.949 7.239 1.00 97.88 107 ARG A C 1
ATOM 823 O O . ARG A 1 107 ? -3.605 -6.137 8.442 1.00 97.88 107 ARG A O 1
ATOM 830 N N . GLU A 1 108 ? -2.388 -5.263 6.759 1.00 97.81 108 GLU A N 1
ATOM 831 C CA . GLU A 1 108 ? -1.396 -4.644 7.640 1.00 97.81 108 GLU A CA 1
ATOM 832 C C . GLU A 1 108 ? -2.012 -3.521 8.485 1.00 97.81 108 GLU A C 1
ATOM 834 O O . GLU A 1 108 ? -1.820 -3.499 9.704 1.00 97.81 108 GLU A O 1
ATOM 839 N N . SER A 1 109 ? -2.858 -2.674 7.892 1.00 97.62 109 SER A N 1
ATOM 840 C CA . SER A 1 109 ? -3.590 -1.649 8.646 1.00 97.62 109 SER A CA 1
ATOM 841 C C . SER A 1 109 ? -4.473 -2.245 9.734 1.00 97.62 109 SER A C 1
ATOM 843 O O . SER A 1 109 ? -4.428 -1.788 10.873 1.00 97.62 109 SER A O 1
ATOM 845 N N . LEU A 1 110 ? -5.228 -3.308 9.437 1.00 96.69 110 LEU A N 1
ATOM 846 C CA . LEU A 1 110 ? -6.067 -3.979 10.437 1.00 96.69 110 LEU A CA 1
ATOM 847 C C . LEU A 1 110 ? -5.238 -4.557 11.588 1.00 96.69 110 LEU A C 1
ATOM 849 O O . LEU A 1 110 ? -5.656 -4.481 12.747 1.00 96.69 110 LEU A O 1
ATOM 853 N N . ARG A 1 111 ? -4.054 -5.108 11.296 1.00 96.56 111 ARG A N 1
ATOM 854 C CA . ARG A 1 111 ? -3.122 -5.604 12.317 1.00 96.56 111 ARG A CA 1
ATOM 855 C C . ARG A 1 111 ? -2.643 -4.469 13.227 1.00 96.56 111 ARG A C 1
ATOM 857 O O . ARG A 1 111 ? -2.583 -4.647 14.446 1.00 96.56 111 ARG A O 1
ATOM 864 N N . ILE A 1 112 ? -2.318 -3.310 12.655 1.00 96.00 112 ILE A N 1
ATOM 865 C CA . ILE A 1 112 ? -1.879 -2.116 13.391 1.00 96.00 112 ILE A CA 1
ATOM 866 C C . ILE A 1 112 ? -3.017 -1.533 14.234 1.00 96.00 112 ILE A C 1
ATOM 868 O O . ILE A 1 112 ? -2.820 -1.289 15.427 1.00 96.00 112 ILE A O 1
ATOM 872 N N . GLU A 1 113 ? -4.206 -1.369 13.652 1.00 94.69 113 GLU A N 1
ATOM 873 C CA . GLU A 1 113 ? -5.402 -0.876 14.345 1.00 94.69 113 GLU A CA 1
ATOM 874 C C . GLU A 1 113 ? -5.757 -1.767 15.542 1.00 94.69 113 GLU A C 1
ATOM 876 O O . GLU A 1 113 ? -5.976 -1.277 16.651 1.00 94.69 113 GLU A O 1
ATOM 881 N N . SER A 1 114 ? -5.731 -3.088 15.347 1.00 91.19 114 SER A N 1
ATOM 882 C CA . SER A 1 114 ? -6.027 -4.059 16.409 1.00 91.19 114 SER A CA 1
ATOM 883 C C . SER A 1 114 ? -4.988 -4.015 17.532 1.00 91.19 114 SER A C 1
ATOM 885 O O . SER A 1 114 ? -5.334 -4.101 18.709 1.00 91.19 114 SER A O 1
ATOM 887 N N . LYS A 1 115 ? -3.704 -3.821 17.200 1.00 89.75 115 LYS A N 1
ATOM 888 C CA . LYS A 1 115 ? -2.644 -3.655 18.206 1.00 89.75 115 LYS A CA 1
ATOM 889 C C . LYS A 1 115 ? -2.843 -2.386 19.041 1.00 89.75 115 LYS A C 1
ATOM 891 O O . LYS A 1 115 ? -2.627 -2.416 20.250 1.00 89.75 115 LYS A O 1
ATOM 896 N N . ALA A 1 116 ? -3.254 -1.282 18.417 1.00 82.12 116 ALA A N 1
ATOM 897 C CA . ALA A 1 116 ? -3.526 -0.030 19.123 1.00 82.12 116 ALA A CA 1
ATOM 898 C C . ALA A 1 116 ? -4.685 -0.165 20.126 1.00 82.12 116 ALA A C 1
ATOM 900 O O . ALA A 1 116 ? -4.611 0.380 21.229 1.00 82.12 116 ALA A O 1
ATOM 901 N N . ALA A 1 117 ? -5.710 -0.952 19.785 1.00 75.44 117 ALA A N 1
ATOM 902 C CA . ALA A 1 117 ? -6.826 -1.231 20.683 1.00 75.44 117 ALA A CA 1
ATOM 903 C C . ALA A 1 117 ? -6.403 -1.955 21.973 1.00 75.44 117 ALA A C 1
ATOM 905 O O . ALA A 1 117 ? -6.927 -1.645 23.039 1.00 75.44 117 ALA A O 1
ATOM 906 N N . HIS A 1 118 ? -5.426 -2.866 21.908 1.00 70.94 118 HIS A N 1
ATOM 907 C CA . HIS A 1 118 ? -4.946 -3.596 23.089 1.00 70.94 118 HIS A CA 1
ATOM 908 C C . HIS A 1 118 ? -4.060 -2.766 24.024 1.00 70.94 118 HIS A C 1
ATOM 910 O O . HIS A 1 118 ? -4.086 -2.989 25.227 1.00 70.94 118 HIS A O 1
ATOM 916 N N . ASN A 1 119 ? -3.307 -1.800 23.494 1.00 61.19 119 ASN A N 1
ATOM 917 C CA . ASN A 1 119 ? -2.415 -0.948 24.290 1.00 61.19 119 ASN A CA 1
ATOM 918 C C . ASN A 1 119 ? -3.130 0.238 24.967 1.00 61.19 119 ASN A C 1
ATOM 920 O O . ASN A 1 119 ? -2.480 1.028 25.646 1.00 61.19 119 ASN A O 1
ATOM 924 N N . SER A 1 120 ? -4.431 0.407 24.716 1.00 54.16 120 SER A N 1
ATOM 925 C CA . SER A 1 120 ? -5.251 1.501 25.257 1.00 54.16 120 SER A CA 1
ATOM 926 C C . SER A 1 120 ? -6.048 1.100 26.512 1.00 54.16 120 SER A C 1
ATOM 928 O O . SER A 1 120 ? -6.792 1.934 27.029 1.00 54.16 120 SER A O 1
ATOM 930 N N . ASN A 1 121 ? -5.916 -0.156 26.962 1.00 45.12 121 ASN A N 1
ATOM 931 C CA . ASN A 1 121 ? -6.443 -0.687 28.227 1.00 45.12 121 ASN A CA 1
ATOM 932 C C . ASN A 1 121 ? -5.358 -0.666 29.305 1.00 45.12 121 ASN A C 1
ATOM 934 O O . ASN A 1 121 ? -5.727 -0.462 30.480 1.00 45.12 121 ASN A O 1
#

pLDDT: mean 84.64, std 20.47, range [39.03, 98.69]

Foldseek 3Di:
DDDDDDDDDPPPDDDDPPPVPVVPPPDPDDPVNVVVVVVVVVVVVVVVVLVVVLVVL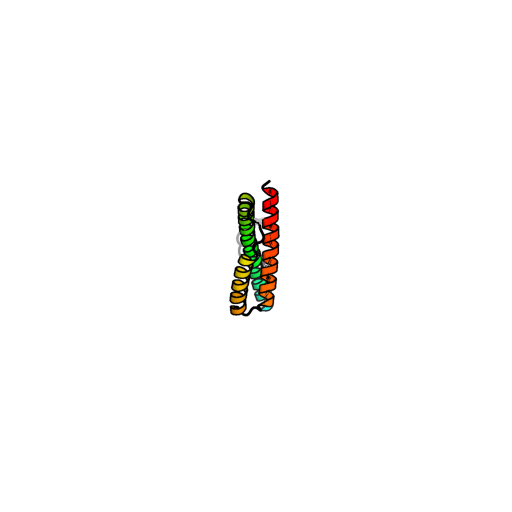LVVLLVCLVVVHQSDDPVVLVVVLVVQLVVCVVVVHHSVVSNVVSVVSSVSSSVSSVVSNVVND